Protein AF-A0A7Y3CQZ7-F1 (afdb_monomer_lite)

Foldseek 3Di:
DVVVVVLLVVLVVVLVVVVVCVVVVHDDDFAPVLVSLLVLLLVCLVVLCVVVVHDPDFWEKEWAQGPPRDIDIDIDPPGQWYKYYHSVLSSCLQQVVDQPVVGPIDIGDPNRVVSSHRGYDDD

Structure (mmCIF, N/CA/C/O backbone):
data_AF-A0A7Y3CQZ7-F1
#
_entry.id   AF-A0A7Y3CQZ7-F1
#
loop_
_atom_site.group_PDB
_atom_site.id
_atom_site.type_symbol
_atom_site.label_atom_id
_atom_site.label_alt_id
_atom_site.label_comp_id
_atom_site.label_asym_id
_atom_site.label_entity_id
_atom_site.label_seq_id
_atom_site.pdbx_PDB_ins_code
_atom_site.Cartn_x
_atom_site.Cartn_y
_atom_site.Cartn_z
_atom_site.occupancy
_atom_site.B_iso_or_equiv
_atom_site.auth_seq_id
_atom_site.auth_comp_id
_atom_site.auth_asym_id
_atom_site.auth_atom_id
_atom_site.pdbx_PDB_model_num
ATOM 1 N N . SER A 1 1 ? 14.924 7.281 14.689 1.00 84.81 1 SER A N 1
ATOM 2 C CA . SER A 1 1 ? 15.773 6.143 15.116 1.00 84.81 1 SER A CA 1
ATOM 3 C C . SER A 1 1 ? 16.520 5.580 13.909 1.00 84.81 1 SER A C 1
ATOM 5 O O . SER A 1 1 ? 16.046 5.780 12.794 1.00 84.81 1 SER A O 1
ATOM 7 N N . ALA A 1 2 ? 17.628 4.851 14.104 1.00 89.31 2 ALA A N 1
ATOM 8 C CA . ALA A 1 2 ? 18.365 4.211 13.002 1.00 89.31 2 ALA A CA 1
ATOM 9 C C . ALA A 1 2 ? 17.482 3.264 12.162 1.00 89.31 2 ALA A C 1
ATOM 11 O O . ALA A 1 2 ? 17.540 3.283 10.937 1.00 89.31 2 ALA A O 1
ATOM 12 N N . ARG A 1 3 ? 16.583 2.509 12.811 1.00 86.81 3 ARG A N 1
ATOM 13 C CA . ARG A 1 3 ? 15.623 1.614 12.136 1.00 86.81 3 ARG A CA 1
ATOM 14 C C . ARG A 1 3 ? 14.648 2.368 11.228 1.00 86.81 3 ARG A C 1
ATOM 16 O O . ARG A 1 3 ? 14.401 1.944 10.100 1.00 86.81 3 ARG A O 1
ATOM 23 N N . SER A 1 4 ? 14.118 3.496 11.706 1.00 82.06 4 SER A N 1
ATOM 24 C CA . SER A 1 4 ? 13.219 4.350 10.917 1.00 82.06 4 SER A CA 1
ATOM 25 C C . SER A 1 4 ? 13.940 4.933 9.700 1.00 82.06 4 SER A C 1
ATOM 27 O O . SER A 1 4 ? 13.398 4.904 8.601 1.00 82.06 4 SER A O 1
ATOM 29 N N . PHE A 1 5 ? 15.181 5.398 9.882 1.00 88.56 5 PHE A N 1
ATOM 30 C CA . PHE A 1 5 ? 15.991 5.941 8.791 1.00 88.56 5 PHE A CA 1
ATOM 31 C C . PHE A 1 5 ? 16.312 4.880 7.728 1.00 88.56 5 PHE A C 1
ATOM 33 O O . PHE A 1 5 ? 16.128 5.130 6.541 1.00 88.56 5 PHE A O 1
ATOM 40 N N . ALA A 1 6 ? 16.709 3.673 8.146 1.00 91.88 6 ALA A N 1
ATOM 41 C CA . ALA A 1 6 ? 16.968 2.563 7.230 1.00 91.88 6 ALA A CA 1
ATOM 42 C C . ALA A 1 6 ? 15.722 2.178 6.412 1.00 91.88 6 ALA A C 1
ATOM 44 O O . ALA A 1 6 ? 15.819 1.983 5.204 1.00 91.88 6 ALA A O 1
ATOM 45 N N . SER A 1 7 ? 14.545 2.136 7.047 1.00 89.81 7 SER A N 1
ATOM 46 C CA . SER A 1 7 ? 13.281 1.833 6.355 1.00 89.81 7 SER A CA 1
ATOM 47 C C . SER A 1 7 ? 12.915 2.915 5.334 1.00 89.81 7 SER A C 1
ATOM 49 O O . SER A 1 7 ? 12.477 2.592 4.233 1.00 89.81 7 SER A O 1
ATOM 51 N N . ALA A 1 8 ? 13.144 4.190 5.670 1.00 90.06 8 ALA A N 1
ATOM 52 C CA . ALA A 1 8 ? 12.919 5.304 4.753 1.00 90.06 8 ALA A CA 1
ATOM 53 C C . ALA A 1 8 ? 13.856 5.240 3.535 1.00 90.06 8 ALA A C 1
ATOM 55 O O . ALA A 1 8 ? 13.390 5.333 2.405 1.00 90.06 8 ALA A O 1
ATOM 56 N N . ARG A 1 9 ? 15.160 5.002 3.745 1.00 94.62 9 ARG A N 1
ATOM 57 C CA . ARG A 1 9 ? 16.136 4.870 2.647 1.00 94.62 9 ARG A CA 1
ATOM 58 C C . ARG A 1 9 ? 15.863 3.655 1.761 1.00 94.62 9 ARG A C 1
ATOM 60 O O . ARG A 1 9 ? 16.022 3.754 0.548 1.00 94.62 9 ARG A O 1
ATOM 67 N N . LEU A 1 10 ? 15.428 2.535 2.344 1.00 94.88 10 LEU A N 1
ATOM 68 C CA . LEU A 1 10 ? 14.986 1.362 1.586 1.00 94.88 10 LEU A CA 1
ATOM 69 C C . LEU A 1 10 ? 13.795 1.714 0.688 1.00 94.88 10 LEU A C 1
ATOM 71 O O . LEU A 1 10 ? 13.837 1.426 -0.506 1.00 94.88 10 LEU A O 1
ATOM 75 N N . MET A 1 11 ? 12.766 2.359 1.247 1.00 96.19 11 MET A N 1
ATOM 76 C CA . MET A 1 11 ? 11.583 2.784 0.495 1.00 96.19 11 MET A CA 1
ATOM 77 C C . MET A 1 11 ? 11.950 3.745 -0.644 1.00 96.19 11 MET A C 1
ATOM 79 O O . MET A 1 11 ? 11.526 3.521 -1.772 1.00 96.19 11 MET A O 1
ATOM 83 N N . GLU A 1 12 ? 12.780 4.755 -0.374 1.00 95.94 12 GLU A N 1
ATOM 84 C CA . GLU A 1 12 ? 13.218 5.753 -1.361 1.00 95.94 12 GLU A CA 1
ATOM 85 C C . GLU A 1 12 ? 14.036 5.117 -2.492 1.00 95.94 12 GLU A C 1
ATOM 87 O O . GLU A 1 12 ? 13.783 5.379 -3.666 1.00 95.94 12 GLU A O 1
ATOM 92 N N . THR A 1 13 ? 14.962 4.214 -2.150 1.00 96.50 13 THR A N 1
ATOM 93 C CA . THR A 1 13 ? 15.762 3.477 -3.142 1.00 96.50 13 THR A CA 1
ATOM 94 C C . THR A 1 13 ? 14.870 2.614 -4.029 1.00 96.50 13 THR A C 1
ATOM 96 O O . THR A 1 13 ? 15.042 2.597 -5.245 1.00 96.50 13 THR A O 1
ATOM 99 N N . TRP A 1 14 ? 13.897 1.913 -3.441 1.00 97.19 14 TRP A N 1
ATOM 100 C CA . TRP A 1 14 ? 12.956 1.100 -4.206 1.00 97.19 14 TRP A CA 1
ATOM 101 C C . TRP A 1 14 ? 12.057 1.957 -5.105 1.00 97.19 14 TRP A C 1
ATOM 103 O O . TRP A 1 14 ? 11.918 1.645 -6.285 1.00 97.19 14 TRP A O 1
ATOM 113 N N . ALA A 1 15 ? 11.509 3.061 -4.587 1.00 97.00 15 ALA A N 1
ATOM 114 C CA . ALA A 1 15 ? 10.648 3.961 -5.350 1.00 97.00 15 ALA A CA 1
ATOM 115 C C . ALA A 1 15 ? 11.374 4.546 -6.572 1.00 97.00 15 ALA A C 1
ATOM 117 O O . ALA A 1 15 ? 10.823 4.536 -7.669 1.00 97.00 15 ALA A O 1
ATOM 118 N N . HIS A 1 16 ? 12.627 4.979 -6.414 1.00 96.94 16 HIS A N 1
ATOM 119 C CA . HIS A 1 16 ? 13.443 5.443 -7.540 1.00 96.94 16 HIS A CA 1
ATOM 120 C C . HIS A 1 16 ? 13.902 4.314 -8.469 1.00 96.94 16 HIS A C 1
ATOM 122 O O . HIS A 1 16 ? 14.084 4.534 -9.665 1.00 96.94 16 HIS A O 1
ATOM 128 N N . GLY A 1 17 ? 14.036 3.089 -7.958 1.00 97.12 17 GLY A N 1
ATOM 129 C CA . GLY A 1 17 ? 14.231 1.902 -8.788 1.00 97.12 17 GLY A CA 1
ATOM 130 C C . GLY A 1 17 ? 13.079 1.688 -9.776 1.00 97.12 17 GLY A C 1
ATOM 131 O O . GLY A 1 17 ? 13.333 1.379 -10.938 1.00 97.12 17 GLY A O 1
ATOM 132 N N . LEU A 1 18 ? 11.828 1.922 -9.359 1.00 97.50 18 LEU A N 1
ATOM 133 C CA . LEU A 1 18 ? 10.665 1.871 -10.260 1.00 97.50 18 LEU A CA 1
ATOM 134 C C . LEU A 1 18 ? 10.773 2.907 -11.387 1.00 97.50 18 LEU A C 1
ATOM 136 O O . LEU A 1 18 ? 10.472 2.595 -12.539 1.00 97.50 18 LEU A O 1
ATOM 140 N N . ASP A 1 19 ? 11.235 4.118 -11.064 1.00 97.56 19 ASP A N 1
ATOM 141 C CA . ASP A 1 19 ? 11.445 5.184 -12.048 1.00 97.56 19 ASP A CA 1
ATOM 142 C C . ASP A 1 19 ? 12.490 4.752 -13.102 1.00 97.56 19 ASP A C 1
ATOM 144 O O . ASP A 1 19 ? 12.290 4.951 -14.303 1.00 97.56 19 ASP A O 1
ATOM 148 N N . ALA A 1 20 ? 13.568 4.083 -12.673 1.00 98.06 20 ALA A N 1
ATOM 149 C CA . ALA A 1 20 ? 14.582 3.526 -13.571 1.00 98.06 20 ALA A CA 1
ATOM 150 C C . ALA A 1 20 ? 14.034 2.387 -14.449 1.00 98.06 20 ALA A C 1
ATOM 152 O O . ALA A 1 20 ? 14.255 2.396 -15.661 1.00 98.06 20 ALA A O 1
ATOM 153 N N . HIS A 1 21 ? 13.280 1.446 -13.866 1.00 97.94 21 HIS A N 1
ATOM 154 C CA . HIS A 1 21 ? 12.613 0.362 -14.598 1.00 97.94 21 HIS A CA 1
ATOM 155 C C . HIS A 1 21 ? 11.713 0.907 -15.713 1.00 97.94 21 HIS A C 1
ATOM 157 O O . HIS A 1 21 ? 11.826 0.480 -16.866 1.00 97.94 21 HIS A O 1
ATOM 163 N N . ARG A 1 22 ? 10.903 1.922 -15.387 1.00 96.75 22 ARG A N 1
ATOM 164 C CA . ARG A 1 22 ? 10.032 2.622 -16.335 1.00 96.75 22 ARG A CA 1
ATOM 165 C C . ARG A 1 22 ? 10.817 3.288 -17.463 1.00 96.75 22 ARG A C 1
ATOM 167 O O . ARG A 1 22 ? 10.410 3.188 -18.616 1.00 96.75 22 ARG A O 1
ATOM 174 N N . ALA A 1 23 ? 11.926 3.956 -17.147 1.00 97.94 23 ALA A N 1
ATOM 175 C CA . ALA A 1 23 ? 12.737 4.667 -18.136 1.00 97.94 23 ALA A CA 1
ATOM 176 C C . ALA A 1 23 ? 13.349 3.734 -19.194 1.00 97.94 23 ALA A C 1
ATOM 178 O O . ALA A 1 23 ? 13.491 4.132 -20.348 1.00 97.94 23 ALA A O 1
ATOM 179 N N . VAL A 1 24 ? 13.685 2.497 -18.814 1.00 97.94 24 VAL A N 1
ATOM 180 C CA . VAL A 1 24 ? 14.279 1.499 -19.721 1.00 97.94 24 VAL A CA 1
ATOM 181 C C . VAL A 1 24 ? 13.265 0.489 -20.274 1.00 97.94 24 VAL A C 1
ATOM 183 O O . VAL A 1 24 ? 13.656 -0.423 -20.997 1.00 97.94 24 VAL A O 1
ATOM 186 N N . GLY A 1 25 ? 11.974 0.634 -19.948 1.00 97.06 25 GLY A N 1
ATOM 187 C CA . GLY A 1 25 ? 10.911 -0.263 -20.417 1.00 97.06 25 GLY A CA 1
ATOM 188 C C . GLY A 1 25 ? 11.003 -1.688 -19.863 1.00 97.06 25 GLY A C 1
ATOM 189 O O . GLY A 1 25 ? 10.645 -2.637 -20.555 1.00 97.06 25 GLY A O 1
ATOM 190 N N . SER A 1 26 ? 11.518 -1.848 -18.642 1.00 97.56 26 SER A N 1
ATOM 191 C CA . SER A 1 26 ? 11.601 -3.146 -17.957 1.00 97.56 26 SER A CA 1
ATOM 192 C C . SER A 1 26 ? 10.590 -3.231 -16.819 1.00 97.56 26 SER A C 1
ATOM 194 O O . SER A 1 26 ? 10.327 -2.233 -16.151 1.00 97.56 26 SER A O 1
ATOM 196 N N . GLU A 1 27 ? 10.071 -4.429 -16.561 1.00 95.44 27 GLU A N 1
ATOM 197 C CA . GLU A 1 27 ? 9.130 -4.660 -15.466 1.00 95.44 27 GLU 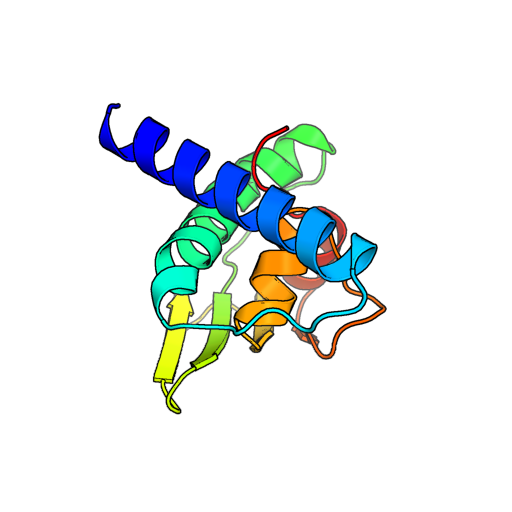A CA 1
ATOM 198 C C . GLU A 1 27 ? 9.873 -4.928 -14.144 1.00 95.44 27 GLU A C 1
ATOM 200 O O . GLU A 1 27 ? 10.775 -5.774 -14.115 1.00 95.44 27 GLU A O 1
ATOM 205 N N . PRO A 1 28 ? 9.533 -4.230 -13.045 1.00 95.62 28 PRO A N 1
ATOM 206 C CA . PRO A 1 28 ? 10.102 -4.510 -11.734 1.00 95.62 28 PRO A CA 1
ATOM 207 C C . PRO A 1 28 ? 9.538 -5.816 -11.157 1.00 95.62 28 PRO A C 1
ATOM 209 O O . PRO A 1 28 ? 8.342 -6.089 -11.241 1.00 95.62 28 PRO A O 1
ATOM 212 N N . GLU A 1 29 ? 10.389 -6.603 -10.500 1.00 95.19 29 GLU A N 1
ATOM 213 C CA . GLU A 1 29 ? 9.958 -7.809 -9.789 1.00 95.19 29 GLU A CA 1
ATOM 214 C C . GLU A 1 29 ? 9.525 -7.481 -8.351 1.00 95.19 29 GLU A C 1
ATOM 216 O O . GLU A 1 29 ? 10.306 -6.980 -7.531 1.00 95.19 29 GLU A O 1
ATOM 221 N N . ASP A 1 30 ? 8.280 -7.818 -8.016 1.00 96.50 30 ASP A N 1
ATOM 222 C CA . ASP A 1 30 ? 7.776 -7.722 -6.650 1.00 96.50 30 ASP A CA 1
ATOM 223 C C . ASP A 1 30 ? 8.254 -8.918 -5.816 1.00 96.50 30 ASP A C 1
ATOM 225 O O . ASP A 1 30 ? 7.956 -10.073 -6.106 1.00 96.50 30 ASP A O 1
ATOM 229 N N . THR A 1 31 ? 8.962 -8.637 -4.719 1.00 96.56 31 THR A N 1
ATOM 230 C CA . THR A 1 31 ? 9.516 -9.665 -3.817 1.00 96.56 31 THR A CA 1
ATOM 231 C C . THR A 1 31 ? 9.002 -9.491 -2.391 1.00 96.56 31 THR A C 1
ATOM 233 O O . THR A 1 31 ? 8.459 -8.443 -2.029 1.00 96.56 31 THR A O 1
ATOM 236 N N . LEU A 1 32 ? 9.231 -10.484 -1.524 1.00 97.12 32 LEU A N 1
ATOM 237 C CA . LEU A 1 32 ? 8.848 -10.413 -0.104 1.00 97.12 32 LEU A CA 1
ATOM 238 C C . LEU A 1 32 ? 9.440 -9.200 0.644 1.00 97.12 32 LEU A C 1
ATOM 240 O O . LEU A 1 32 ? 8.911 -8.789 1.675 1.00 97.12 32 LEU A O 1
ATOM 244 N N . ARG A 1 33 ? 10.496 -8.571 0.108 1.00 95.06 33 ARG A N 1
ATOM 245 C CA . ARG A 1 33 ? 11.118 -7.356 0.667 1.00 95.06 33 ARG A CA 1
ATOM 246 C C . ARG A 1 33 ? 10.177 -6.146 0.692 1.00 95.06 33 ARG A C 1
ATOM 248 O O . ARG A 1 33 ? 10.396 -5.236 1.492 1.00 95.06 33 ARG A O 1
ATOM 255 N N . LEU A 1 34 ? 9.105 -6.159 -0.107 1.00 97.12 34 LEU A N 1
ATOM 256 C CA . LEU A 1 34 ? 8.052 -5.138 -0.073 1.00 97.12 34 LEU A CA 1
ATOM 257 C C . LEU A 1 34 ? 7.340 -5.045 1.278 1.00 97.12 34 LEU A C 1
ATOM 259 O O . LEU A 1 34 ? 6.757 -4.005 1.573 1.00 97.12 34 LEU A O 1
ATOM 263 N N . TYR A 1 35 ? 7.436 -6.070 2.132 1.00 97.38 35 TYR A N 1
ATOM 264 C CA . TYR A 1 35 ? 6.847 -6.051 3.471 1.00 97.38 35 TYR A CA 1
ATOM 265 C C . TYR A 1 35 ? 7.244 -4.799 4.263 1.00 97.38 35 TYR A C 1
ATOM 267 O O . TYR A 1 35 ? 6.413 -4.189 4.936 1.00 97.38 35 TYR A O 1
ATOM 275 N N . HIS A 1 36 ? 8.506 -4.372 4.152 1.00 96.06 36 HIS A N 1
ATOM 276 C CA . HIS A 1 36 ? 9.000 -3.185 4.850 1.00 96.06 36 HIS A CA 1
ATOM 277 C C . HIS A 1 36 ? 8.325 -1.898 4.368 1.00 96.06 36 HIS A C 1
ATOM 279 O O . HIS A 1 36 ? 8.046 -1.014 5.176 1.00 96.06 36 HIS A O 1
ATOM 285 N N . ILE A 1 37 ? 8.030 -1.812 3.071 1.00 97.25 37 ILE A N 1
ATOM 286 C CA . ILE A 1 37 ? 7.375 -0.657 2.454 1.00 97.25 37 ILE A CA 1
ATOM 287 C C . ILE A 1 37 ? 5.884 -0.671 2.785 1.00 97.25 37 ILE A C 1
ATOM 289 O O . ILE A 1 37 ? 5.363 0.342 3.239 1.00 97.25 37 ILE A O 1
ATOM 293 N N . ALA A 1 38 ? 5.222 -1.825 2.676 1.00 97.88 38 ALA A N 1
ATOM 294 C CA . ALA A 1 38 ? 3.821 -1.983 3.061 1.00 97.88 38 ALA A CA 1
ATOM 295 C C . ALA A 1 38 ? 3.598 -1.636 4.544 1.00 97.88 38 ALA A C 1
ATOM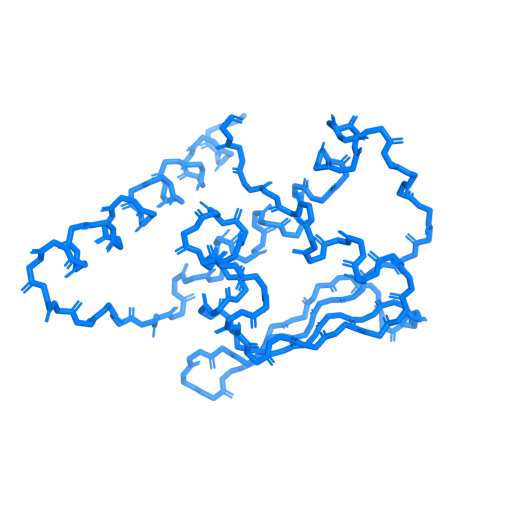 297 O O . ALA A 1 38 ? 2.673 -0.899 4.886 1.00 97.88 38 ALA A O 1
ATOM 298 N N . LYS A 1 39 ? 4.492 -2.093 5.433 1.00 96.81 39 LYS A N 1
ATOM 299 C CA . LYS A 1 39 ? 4.422 -1.759 6.860 1.00 96.81 39 LYS A CA 1
ATOM 300 C C . LYS A 1 39 ? 4.669 -0.273 7.117 1.00 96.81 39 LYS A C 1
ATOM 302 O O . LYS A 1 39 ? 4.011 0.307 7.980 1.00 96.81 39 LYS A O 1
ATOM 307 N N . LEU A 1 40 ? 5.609 0.342 6.395 1.00 96.38 40 LEU A N 1
ATOM 308 C CA . LEU A 1 40 ? 5.860 1.782 6.479 1.00 96.38 40 LEU A CA 1
ATOM 309 C C . LEU A 1 40 ? 4.635 2.587 6.030 1.00 96.38 40 LEU A C 1
ATOM 311 O O . LEU A 1 40 ? 4.249 3.511 6.738 1.00 96.38 40 LEU A O 1
ATOM 315 N N . ALA A 1 41 ? 4.015 2.200 4.915 1.00 97.31 41 ALA A N 1
ATOM 316 C CA . ALA A 1 41 ? 2.815 2.824 4.371 1.00 97.31 41 ALA A CA 1
ATOM 317 C C . ALA A 1 41 ? 1.630 2.746 5.344 1.00 97.31 41 ALA A C 1
ATOM 319 O O . ALA A 1 41 ? 0.995 3.756 5.627 1.00 97.31 41 ALA A O 1
ATOM 320 N N . TYR A 1 42 ? 1.380 1.574 5.939 1.00 97.31 42 TYR A N 1
ATOM 321 C CA . TYR A 1 42 ? 0.371 1.437 6.994 1.00 97.31 42 TYR A CA 1
ATOM 322 C C . TYR A 1 42 ? 0.650 2.390 8.170 1.00 97.31 42 TYR A C 1
ATOM 324 O O . TYR A 1 42 ? -0.230 3.116 8.625 1.00 97.31 42 TYR A O 1
ATOM 332 N N . ASN A 1 43 ? 1.903 2.452 8.630 1.00 95.31 43 ASN A N 1
ATOM 333 C CA . ASN A 1 43 ? 2.285 3.329 9.736 1.00 95.31 43 ASN A CA 1
ATOM 334 C C . ASN A 1 43 ? 2.251 4.832 9.373 1.00 95.31 43 ASN A C 1
ATOM 336 O O . ASN A 1 43 ? 2.247 5.663 10.281 1.00 95.31 43 ASN A O 1
ATOM 340 N N . SER A 1 44 ? 2.257 5.202 8.085 1.00 94.88 44 SER A N 1
ATOM 341 C CA . SER A 1 44 ? 2.227 6.601 7.627 1.00 94.88 44 SER A CA 1
ATOM 342 C C . SER A 1 44 ? 0.817 7.136 7.368 1.00 94.88 44 SER A C 1
ATOM 344 O O . SER A 1 44 ? 0.663 8.322 7.063 1.00 94.88 44 SER A O 1
ATOM 346 N N . LEU A 1 45 ? -0.223 6.313 7.524 1.00 96.12 45 LEU A N 1
ATOM 347 C CA . LEU A 1 45 ? -1.611 6.733 7.337 1.00 96.12 45 LEU A CA 1
ATOM 348 C C . LEU A 1 45 ? -2.016 7.903 8.245 1.00 96.12 45 LEU A C 1
ATOM 350 O O . LEU A 1 45 ? -2.434 8.919 7.692 1.00 96.12 45 LEU A O 1
ATOM 354 N N . PRO A 1 46 ? -1.794 7.881 9.579 1.00 95.00 46 PRO A N 1
ATOM 355 C CA . PRO A 1 46 ? -2.145 9.028 10.423 1.00 95.00 46 PRO A CA 1
ATOM 356 C C . PRO A 1 46 ? -1.477 10.334 9.970 1.00 95.00 46 PRO A C 1
ATOM 358 O O . PRO A 1 46 ? -2.070 11.409 10.036 1.00 95.00 46 PRO A O 1
ATOM 361 N N . TYR A 1 47 ? -0.242 10.246 9.466 1.00 93.69 47 TYR A N 1
ATOM 362 C CA . TYR A 1 47 ? 0.460 11.391 8.892 1.00 93.69 47 TYR A CA 1
ATOM 363 C C . TYR A 1 47 ? -0.177 11.865 7.576 1.00 93.69 47 TYR A C 1
ATOM 365 O O . TYR A 1 47 ? -0.347 13.067 7.385 1.00 93.69 47 TYR A O 1
ATOM 373 N N . SER A 1 48 ? -0.563 10.937 6.696 1.00 96.25 48 SER A N 1
ATOM 374 C CA . SER A 1 48 ? -1.213 11.242 5.413 1.00 96.25 48 SER A CA 1
ATOM 375 C C . SER A 1 48 ? -2.525 12.008 5.614 1.00 96.25 48 SER A C 1
ATOM 377 O O . SER A 1 48 ? -2.728 13.034 4.971 1.00 96.25 48 SER A O 1
ATOM 379 N N . PHE A 1 49 ? -3.360 11.563 6.559 1.00 96.94 49 PHE A N 1
ATOM 380 C CA . PHE A 1 49 ? -4.617 12.225 6.933 1.00 96.94 49 PHE A CA 1
ATOM 381 C C . PHE A 1 49 ? -4.389 13.606 7.540 1.00 96.94 49 PHE A C 1
ATOM 383 O O . PHE A 1 49 ? -4.982 14.593 7.101 1.00 96.94 49 PHE A O 1
ATOM 390 N N . LYS A 1 50 ? -3.445 13.706 8.485 1.00 95.62 50 LYS A N 1
ATOM 391 C CA . LYS A 1 50 ? -3.061 14.990 9.079 1.00 95.62 50 LYS A CA 1
ATOM 392 C C . LYS A 1 50 ? -2.626 16.006 8.019 1.00 95.62 50 LYS A C 1
ATOM 394 O O . LYS A 1 50 ? -2.944 17.184 8.150 1.00 95.62 50 LYS A O 1
ATOM 399 N N . LEU A 1 51 ? -1.890 15.573 6.994 1.00 95.44 51 LEU A N 1
ATOM 400 C CA . LEU A 1 51 ? -1.397 16.458 5.938 1.00 95.44 51 LEU A CA 1
ATOM 401 C C . LEU A 1 51 ? -2.526 17.009 5.053 1.00 95.44 51 LEU A C 1
ATOM 403 O O . LEU A 1 51 ? -2.425 18.140 4.586 1.00 95.44 51 LEU A O 1
ATOM 407 N N . THR A 1 52 ? -3.585 16.233 4.817 1.00 95.19 52 THR A N 1
ATOM 408 C CA . THR A 1 52 ? -4.727 16.646 3.985 1.00 95.19 52 THR A CA 1
ATOM 409 C C . THR A 1 52 ? -5.860 17.296 4.778 1.00 95.19 52 THR A C 1
ATOM 411 O O . THR A 1 52 ? -6.830 17.738 4.171 1.00 95.19 52 THR A O 1
ATOM 414 N N . GLY A 1 53 ? -5.747 17.369 6.109 1.00 95.88 53 GLY A N 1
ATOM 415 C CA . GLY A 1 53 ? -6.806 17.876 6.987 1.00 95.88 53 GLY A CA 1
ATOM 416 C C . GLY A 1 53 ? -8.016 16.942 7.102 1.00 95.88 53 GLY A C 1
ATOM 417 O O . GLY A 1 53 ? -9.056 17.367 7.592 1.00 95.88 53 GLY A O 1
ATOM 418 N N . GLU A 1 54 ? -7.878 15.693 6.651 1.00 95.94 54 GLU A N 1
ATOM 419 C CA . GLU A 1 54 ? -8.926 14.673 6.730 1.00 95.94 54 GLU A CA 1
ATOM 420 C C . GLU A 1 54 ? -8.914 14.045 8.131 1.00 95.94 54 GLU A C 1
ATOM 422 O O . GLU A 1 54 ? -7.852 13.880 8.745 1.00 95.94 54 GLU A O 1
ATOM 427 N N . GLU A 1 55 ? -10.081 13.664 8.641 1.00 93.75 55 GLU A N 1
ATOM 428 C CA . GLU A 1 55 ? -10.183 12.998 9.938 1.00 93.75 55 GLU A CA 1
ATOM 429 C C . GLU A 1 55 ? -9.771 11.523 9.827 1.00 93.75 55 GLU A C 1
ATOM 431 O O . GLU A 1 55 ? -10.259 10.789 8.971 1.00 93.75 55 GLU A O 1
ATOM 436 N N . TYR A 1 56 ? -8.873 11.078 10.709 1.00 94.06 56 TYR A N 1
ATOM 437 C CA . TYR A 1 56 ? -8.531 9.662 10.856 1.00 94.06 56 TYR A CA 1
ATOM 438 C C . TYR A 1 56 ? -9.280 9.083 12.057 1.00 94.06 56 TYR A C 1
ATOM 440 O O . TYR A 1 56 ? -8.723 8.984 13.153 1.00 94.06 56 TYR A O 1
ATOM 448 N N . SER A 1 57 ? -10.561 8.767 11.864 1.00 90.12 57 SER A N 1
ATOM 449 C CA . SER A 1 57 ? -11.431 8.214 12.902 1.00 90.12 57 SER A CA 1
ATOM 450 C C . SER A 1 57 ? -11.809 6.764 12.598 1.00 90.12 57 SER A C 1
ATOM 452 O O . SER A 1 57 ? -12.277 6.428 11.513 1.00 90.12 57 SER A O 1
ATOM 454 N N . GLY A 1 58 ? -11.604 5.896 13.590 1.00 91.31 58 GLY A N 1
ATOM 455 C CA . GLY A 1 58 ? -11.892 4.467 13.500 1.00 91.31 58 GLY A CA 1
ATOM 456 C C . GLY A 1 58 ? -10.688 3.606 13.123 1.00 91.31 58 GLY A C 1
ATOM 457 O O . GLY A 1 58 ? -9.563 4.082 12.956 1.00 91.31 58 GLY A O 1
ATOM 458 N N . ASP A 1 59 ? -10.951 2.308 13.021 1.00 95.75 59 ASP A N 1
ATOM 459 C CA . ASP A 1 59 ? -9.949 1.308 12.688 1.00 95.75 59 ASP A CA 1
ATOM 460 C C . ASP A 1 59 ? -9.917 1.038 11.184 1.00 95.75 59 ASP A C 1
ATOM 462 O O . ASP A 1 59 ? -10.955 0.950 10.522 1.00 95.75 59 ASP A O 1
ATOM 466 N N . LEU A 1 60 ? -8.701 0.884 10.657 1.00 98.00 60 LEU A N 1
ATOM 467 C CA . LEU A 1 60 ? -8.445 0.519 9.271 1.00 98.00 60 LEU A CA 1
ATOM 468 C C . LEU A 1 60 ? -7.644 -0.774 9.218 1.00 98.00 60 LEU A C 1
ATOM 470 O O . LEU A 1 60 ? -6.584 -0.893 9.843 1.00 98.00 60 LEU A O 1
ATOM 474 N N . ARG A 1 61 ? -8.117 -1.702 8.395 1.00 98.44 61 ARG A N 1
ATOM 475 C CA . ARG A 1 61 ? -7.438 -2.948 8.078 1.00 98.44 61 ARG A CA 1
ATOM 476 C C . ARG A 1 61 ? -6.910 -2.939 6.651 1.00 98.44 61 ARG A C 1
ATOM 478 O O . ARG A 1 61 ? -7.546 -2.424 5.738 1.00 98.44 61 ARG A O 1
ATOM 485 N N . ILE A 1 62 ? -5.738 -3.529 6.453 1.00 98.69 62 ILE A N 1
ATOM 486 C CA . ILE A 1 62 ? -5.135 -3.721 5.133 1.00 98.69 62 ILE A CA 1
ATOM 487 C C . ILE A 1 62 ? -4.791 -5.196 4.968 1.00 98.69 62 ILE A C 1
ATOM 489 O O . ILE A 1 62 ? -4.021 -5.731 5.765 1.00 98.69 62 ILE A O 1
ATOM 493 N N . GLU A 1 63 ? -5.318 -5.834 3.926 1.00 98.62 63 GLU A N 1
ATOM 494 C CA . GLU A 1 63 ? -5.066 -7.232 3.580 1.00 98.62 63 GLU A CA 1
ATOM 495 C C . GLU A 1 63 ? -4.423 -7.349 2.195 1.00 98.62 63 GLU A C 1
ATOM 497 O O . GLU A 1 63 ? -5.041 -7.098 1.161 1.00 98.62 63 GLU A O 1
ATOM 502 N N . LEU A 1 64 ? -3.158 -7.758 2.153 1.00 98.75 64 LEU A N 1
ATOM 503 C CA . LEU A 1 64 ? -2.373 -7.782 0.923 1.00 98.75 64 LEU A CA 1
ATOM 504 C C . LEU A 1 64 ? -2.016 -9.209 0.518 1.00 98.75 64 LEU A C 1
ATOM 506 O O . LEU A 1 64 ? -1.457 -9.979 1.306 1.00 98.75 64 LEU A O 1
ATOM 510 N N . LYS A 1 65 ? -2.259 -9.533 -0.754 1.00 98.50 65 LYS A N 1
ATOM 511 C CA . LYS A 1 65 ? -1.670 -10.686 -1.443 1.00 98.50 65 LYS A CA 1
ATOM 512 C C . LYS A 1 65 ? -0.204 -10.359 -1.716 1.00 98.50 65 LYS A C 1
ATOM 514 O O . LYS A 1 65 ? 0.108 -9.485 -2.526 1.00 98.50 65 LYS A O 1
ATOM 519 N N . ALA A 1 66 ? 0.687 -11.025 -0.999 1.00 96.31 66 ALA A N 1
ATOM 520 C CA . ALA A 1 66 ? 2.122 -10.852 -1.138 1.00 96.31 66 ALA A CA 1
ATOM 521 C C . ALA A 1 66 ? 2.701 -11.857 -2.150 1.00 96.31 66 ALA A C 1
ATOM 523 O O . ALA A 1 66 ? 2.053 -12.866 -2.453 1.00 96.31 66 ALA A O 1
ATOM 524 N N . PRO A 1 67 ? 3.923 -11.615 -2.660 1.00 94.62 67 PRO A N 1
ATOM 525 C CA . PRO A 1 67 ? 4.640 -12.589 -3.478 1.00 94.62 67 PRO A CA 1
ATOM 526 C C . PRO A 1 67 ? 4.744 -13.964 -2.801 1.00 94.62 67 PRO A C 1
ATOM 528 O O . PRO A 1 67 ? 4.573 -14.094 -1.587 1.00 94.62 67 PRO A O 1
ATOM 531 N N . GLU A 1 68 ? 5.015 -15.004 -3.593 1.00 92.94 68 GLU A N 1
ATOM 532 C CA . GLU A 1 68 ? 5.152 -16.390 -3.108 1.00 92.94 68 GLU A CA 1
ATOM 533 C C . GLU A 1 68 ? 3.897 -16.924 -2.377 1.00 92.94 68 GLU A C 1
ATOM 535 O O . GLU A 1 68 ? 3.991 -17.702 -1.424 1.00 92.94 68 GLU A O 1
ATOM 540 N N . ASN A 1 69 ? 2.703 -16.499 -2.815 1.00 88.56 69 ASN A N 1
ATOM 541 C CA . ASN A 1 69 ? 1.402 -16.873 -2.235 1.00 88.56 69 ASN A CA 1
ATOM 542 C C . ASN A 1 69 ? 1.268 -16.562 -0.731 1.00 88.56 69 ASN A C 1
ATOM 544 O O . ASN A 1 69 ? 0.475 -17.190 -0.020 1.00 88.56 69 ASN A O 1
ATOM 548 N N . LYS A 1 70 ? 2.039 -15.594 -0.224 1.00 94.56 70 LYS A N 1
ATOM 549 C CA . LYS A 1 70 ? 1.926 -15.115 1.157 1.00 94.56 70 LYS A CA 1
ATOM 550 C C . LYS A 1 70 ? 0.782 -14.106 1.289 1.00 94.56 70 LYS A C 1
ATOM 552 O O . LYS A 1 70 ? 0.285 -13.550 0.311 1.00 94.56 70 LYS A O 1
ATOM 557 N N . ARG A 1 71 ? 0.365 -13.851 2.529 1.00 97.19 71 ARG A N 1
ATOM 558 C CA . ARG A 1 71 ? -0.596 -12.795 2.874 1.00 97.19 71 ARG A CA 1
ATOM 559 C C . ARG A 1 71 ? -0.030 -11.942 3.992 1.00 97.19 71 ARG A C 1
ATOM 561 O O . ARG A 1 71 ? 0.582 -12.483 4.914 1.00 97.19 71 ARG A O 1
ATOM 568 N N . TRP A 1 72 ? -0.244 -10.636 3.909 1.00 98.44 72 TRP A N 1
ATOM 569 C CA . TRP A 1 72 ? 0.109 -9.689 4.962 1.00 98.44 72 TRP A CA 1
ATOM 570 C C . TRP A 1 72 ? -1.135 -8.945 5.408 1.00 98.44 72 TRP A C 1
ATOM 572 O O . TRP A 1 72 ? -1.898 -8.469 4.572 1.00 98.44 72 TRP A O 1
ATOM 582 N N . THR A 1 73 ? -1.317 -8.842 6.719 1.00 98.38 73 THR A N 1
ATOM 583 C CA . THR A 1 73 ? -2.424 -8.111 7.326 1.00 98.38 73 THR A CA 1
ATOM 584 C C . THR A 1 73 ? -1.887 -7.055 8.284 1.00 98.38 73 THR A C 1
ATOM 586 O O . THR A 1 73 ? -0.902 -7.272 8.999 1.00 98.38 73 THR A O 1
ATOM 589 N N . PHE A 1 74 ? -2.516 -5.884 8.277 1.00 98.31 74 PHE A N 1
ATOM 590 C CA . PHE A 1 74 ? -2.233 -4.791 9.202 1.00 98.31 74 PHE A CA 1
ATOM 591 C C . PHE A 1 74 ? -3.548 -4.214 9.723 1.00 98.31 74 PHE A C 1
ATOM 593 O O . PHE A 1 74 ? -4.511 -4.137 8.968 1.00 98.31 74 PHE A O 1
ATOM 600 N N . GLY A 1 75 ? -3.567 -3.781 10.983 1.00 97.88 75 GLY A N 1
ATOM 601 C CA . GLY A 1 75 ? -4.788 -3.326 11.653 1.00 97.88 75 GLY A CA 1
ATOM 602 C C . GLY A 1 75 ? -5.536 -4.459 12.363 1.00 97.88 75 GLY A C 1
ATOM 603 O O . GLY A 1 75 ? -5.113 -5.616 12.279 1.00 97.88 75 GLY A O 1
ATOM 604 N N . PRO A 1 76 ? -6.593 -4.127 13.117 1.00 97.38 76 PRO A N 1
ATOM 605 C CA . PRO A 1 76 ? -7.378 -5.111 13.852 1.00 97.38 76 PRO A CA 1
ATOM 606 C C . PRO A 1 76 ? -8.254 -5.957 12.910 1.00 97.38 76 PRO A C 1
ATOM 608 O O . PRO A 1 76 ? -8.485 -5.595 11.754 1.00 97.38 76 PRO A O 1
ATOM 611 N N . ASP A 1 77 ? -8.677 -7.137 13.372 1.00 96.38 77 ASP A N 1
ATOM 612 C CA . ASP A 1 77 ? -9.455 -8.099 12.571 1.00 96.38 77 ASP A CA 1
ATOM 613 C C . ASP A 1 77 ? -10.940 -7.721 12.443 1.00 96.38 77 ASP A C 1
ATOM 61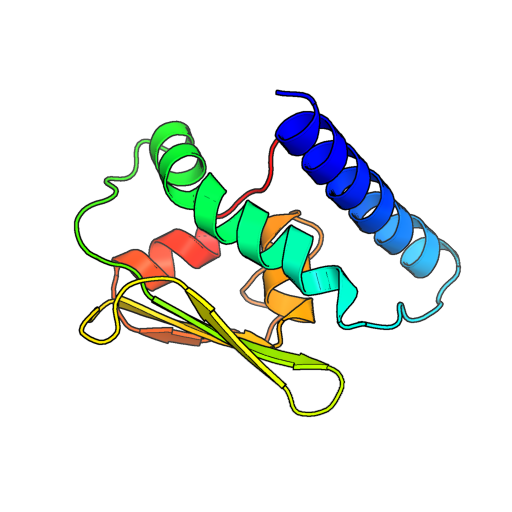5 O O . ASP A 1 77 ? -11.602 -8.168 11.512 1.00 96.38 77 ASP A O 1
ATOM 619 N N . ASP A 1 78 ? -11.453 -6.883 13.343 1.00 95.44 78 ASP A N 1
ATOM 620 C CA . ASP A 1 78 ? -12.841 -6.413 13.405 1.00 95.44 78 ASP A CA 1
ATOM 621 C C . ASP A 1 78 ? -13.048 -5.013 12.797 1.00 95.44 78 ASP A C 1
ATOM 623 O O . ASP A 1 78 ? -14.138 -4.446 12.899 1.00 95.44 78 ASP A O 1
ATOM 627 N N . ALA A 1 79 ? -12.029 -4.456 12.132 1.00 97.19 79 ALA A N 1
ATOM 628 C CA . ALA A 1 79 ? -12.157 -3.185 11.427 1.00 97.19 79 ALA A CA 1
ATOM 629 C C . ALA A 1 79 ? -13.205 -3.281 10.308 1.00 97.19 79 ALA A C 1
ATOM 631 O O . ALA A 1 79 ? -13.156 -4.171 9.461 1.00 97.19 79 ALA A O 1
ATOM 632 N N . THR A 1 80 ? -14.107 -2.305 10.255 1.00 96.19 80 THR A N 1
ATOM 633 C CA . THR A 1 80 ? -15.121 -2.190 9.195 1.00 96.19 80 THR A CA 1
ATOM 634 C C . THR A 1 80 ? -14.620 -1.439 7.964 1.00 96.19 80 THR A C 1
ATOM 636 O O . THR A 1 80 ? -15.274 -1.470 6.925 1.00 96.19 80 THR A O 1
ATOM 639 N N . ASN A 1 81 ? -13.466 -0.770 8.067 1.00 98.38 81 ASN A N 1
ATOM 640 C CA . ASN A 1 81 ? -12.784 -0.164 6.933 1.00 98.38 81 ASN A CA 1
ATOM 641 C C . ASN A 1 81 ? -11.638 -1.078 6.496 1.00 98.38 81 ASN A C 1
ATOM 643 O O . ASN A 1 81 ? -10.713 -1.319 7.278 1.00 98.38 81 ASN A O 1
ATOM 647 N N . VAL A 1 82 ? -11.676 -1.569 5.258 1.00 98.62 82 VAL A N 1
ATOM 648 C CA . VAL A 1 82 ? -10.738 -2.585 4.763 1.00 98.62 82 VAL A CA 1
ATOM 649 C C . VAL A 1 82 ? -10.194 -2.19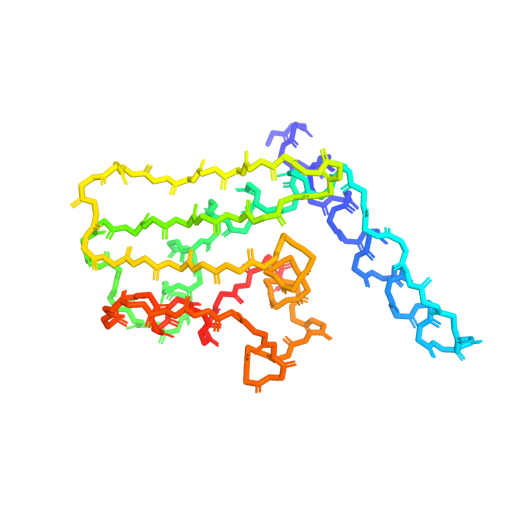5 3.395 1.00 98.62 82 VAL A C 1
ATOM 651 O O . VAL A 1 82 ? -10.950 -1.857 2.491 1.00 98.62 82 VAL A O 1
ATOM 654 N N . ILE A 1 83 ? -8.874 -2.268 3.230 1.00 98.75 83 ILE A N 1
ATOM 655 C CA . ILE A 1 83 ? -8.197 -2.179 1.933 1.00 98.75 83 ILE A CA 1
ATOM 656 C C . ILE A 1 83 ? -7.689 -3.566 1.557 1.00 98.75 83 ILE A C 1
ATOM 658 O O . ILE A 1 83 ? -6.947 -4.171 2.335 1.00 98.75 83 ILE A O 1
ATOM 662 N N . THR A 1 84 ? -8.013 -4.049 0.359 1.00 98.81 84 THR A N 1
ATOM 663 C CA . THR A 1 84 ? -7.503 -5.329 -0.152 1.00 98.81 84 THR A CA 1
ATOM 664 C C . THR A 1 84 ? -6.819 -5.181 -1.511 1.00 98.81 84 THR A C 1
ATOM 666 O O . THR A 1 84 ? -7.037 -4.212 -2.233 1.00 98.81 84 THR A O 1
ATOM 669 N N . GLY A 1 85 ? -5.947 -6.132 -1.859 1.00 98.38 85 GLY A N 1
ATOM 670 C CA . GLY A 1 85 ? -5.348 -6.236 -3.194 1.00 98.38 85 GLY A CA 1
ATOM 671 C C . GLY A 1 85 ? -3.922 -6.778 -3.167 1.00 98.38 85 GLY A C 1
ATOM 672 O O . GLY A 1 85 ? -3.566 -7.551 -2.273 1.00 98.38 85 GLY A O 1
ATOM 673 N N . THR A 1 86 ? -3.094 -6.443 -4.162 1.00 98.44 86 THR A N 1
ATOM 674 C CA . THR A 1 86 ? -1.701 -6.922 -4.195 1.00 98.44 86 THR A CA 1
ATOM 675 C C . THR A 1 86 ? -0.765 -6.016 -3.399 1.00 98.44 86 THR A C 1
ATOM 677 O O . THR A 1 86 ? -0.916 -4.794 -3.355 1.00 98.44 86 THR A O 1
ATOM 680 N N . ALA A 1 87 ? 0.256 -6.612 -2.779 1.00 98.38 87 ALA A N 1
ATOM 681 C CA . ALA A 1 87 ? 1.252 -5.849 -2.035 1.00 98.38 87 ALA A CA 1
ATOM 682 C C . ALA A 1 87 ? 2.039 -4.876 -2.929 1.00 98.38 87 ALA A C 1
ATOM 684 O O . ALA A 1 87 ? 2.396 -3.789 -2.477 1.00 98.38 87 ALA A O 1
ATOM 685 N N . GLY A 1 88 ? 2.288 -5.249 -4.187 1.00 98.00 88 GLY A N 1
ATOM 686 C CA . GLY A 1 88 ? 2.992 -4.419 -5.162 1.00 98.00 88 GLY A CA 1
ATOM 687 C C . GLY A 1 88 ? 2.235 -3.144 -5.507 1.00 98.00 88 GLY A C 1
ATOM 688 O O . GLY A 1 88 ? 2.786 -2.050 -5.377 1.00 98.00 88 GLY A O 1
ATOM 689 N N . GLU A 1 89 ? 0.961 -3.275 -5.886 1.00 98.31 89 GLU A N 1
ATOM 690 C CA . GLU A 1 89 ? 0.084 -2.132 -6.174 1.00 98.31 89 GLU A CA 1
ATOM 691 C C . GLU A 1 89 ? -0.037 -1.213 -4.957 1.00 98.31 89 GLU A C 1
ATOM 693 O O . GLU A 1 89 ? 0.196 -0.011 -5.076 1.00 98.31 89 GLU A O 1
ATOM 698 N N . PHE A 1 90 ? -0.300 -1.775 -3.771 1.00 98.62 90 PHE A N 1
ATOM 699 C CA . PHE A 1 90 ? -0.403 -0.992 -2.539 1.00 98.62 90 PHE A CA 1
ATOM 700 C C . PHE A 1 90 ? 0.878 -0.197 -2.253 1.00 98.62 90 PHE A C 1
ATOM 702 O O . PHE A 1 90 ? 0.817 1.004 -1.985 1.00 98.62 90 PHE A O 1
ATOM 709 N N . CYS A 1 91 ? 2.051 -0.834 -2.363 1.00 98.19 91 CYS A N 1
ATOM 710 C CA . CYS A 1 91 ? 3.327 -0.146 -2.172 1.00 98.19 91 CYS A CA 1
ATOM 711 C C . CYS A 1 91 ? 3.535 0.971 -3.204 1.00 98.19 91 CYS A C 1
ATOM 713 O O . CYS A 1 91 ? 3.951 2.061 -2.818 1.00 98.19 91 CYS A O 1
ATOM 715 N N . ARG A 1 92 ? 3.237 0.727 -4.490 1.00 98.06 92 ARG A N 1
ATOM 716 C CA . ARG A 1 92 ? 3.392 1.717 -5.575 1.00 98.06 92 ARG A CA 1
ATOM 717 C C . ARG A 1 92 ? 2.478 2.928 -5.393 1.00 98.06 92 ARG A C 1
ATOM 719 O O . ARG A 1 92 ? 2.933 4.056 -5.592 1.00 98.06 92 ARG A O 1
ATOM 726 N N . VAL A 1 93 ? 1.239 2.707 -4.954 1.00 98.31 93 VAL A N 1
ATOM 727 C CA . VAL A 1 93 ? 0.301 3.781 -4.595 1.00 98.31 93 VAL A CA 1
ATOM 728 C C . VAL A 1 93 ? 0.822 4.566 -3.396 1.00 98.31 93 VAL A C 1
ATOM 730 O O . VAL A 1 93 ? 0.924 5.789 -3.463 1.00 98.31 93 VAL A O 1
ATOM 733 N N . ALA A 1 94 ? 1.256 3.880 -2.337 1.00 98.00 94 ALA A N 1
ATOM 734 C CA . ALA A 1 94 ? 1.770 4.532 -1.137 1.00 98.00 94 ALA A CA 1
ATOM 735 C C . ALA A 1 94 ? 3.030 5.373 -1.395 1.00 98.00 94 ALA A C 1
ATOM 737 O O . ALA A 1 94 ? 3.220 6.397 -0.749 1.00 98.00 94 ALA A O 1
ATOM 738 N N . VAL A 1 95 ? 3.895 5.001 -2.339 1.00 96.88 95 VAL A N 1
ATOM 739 C CA . VAL A 1 95 ? 5.048 5.839 -2.726 1.00 96.88 95 VAL A CA 1
ATOM 740 C C . VAL A 1 95 ? 4.723 6.832 -3.849 1.00 96.88 95 VAL A C 1
ATOM 742 O O . VAL A 1 95 ? 5.634 7.470 -4.368 1.00 96.88 95 VAL A O 1
ATOM 745 N N . GLN A 1 96 ? 3.454 6.990 -4.232 1.00 96.12 96 GLN A N 1
ATOM 746 C CA . GLN A 1 96 ? 2.983 7.893 -5.292 1.00 96.12 96 GLN A CA 1
ATOM 747 C C . GLN A 1 96 ? 3.586 7.630 -6.685 1.00 96.12 96 GLN A C 1
ATOM 749 O O . GLN A 1 96 ? 3.776 8.557 -7.474 1.00 96.12 96 GLN A O 1
ATOM 754 N N . ARG A 1 97 ? 3.907 6.371 -7.006 1.00 96.56 97 ARG A N 1
ATOM 755 C CA . ARG A 1 97 ? 4.349 5.953 -8.356 1.00 96.56 97 ARG A CA 1
ATOM 756 C C . ARG A 1 97 ? 3.240 5.278 -9.160 1.00 96.56 97 ARG A C 1
ATOM 758 O O . ARG A 1 97 ? 3.423 5.033 -10.346 1.00 96.56 97 ARG A O 1
ATOM 765 N N . GLU A 1 98 ? 2.091 5.041 -8.534 1.00 96.69 98 GLU A N 1
ATOM 766 C CA . GLU A 1 98 ? 0.858 4.628 -9.198 1.00 96.69 98 GLU A CA 1
ATOM 767 C C . GLU A 1 98 ? -0.348 5.326 -8.555 1.00 96.69 98 GLU A C 1
ATOM 769 O O . GLU A 1 98 ? -0.301 5.722 -7.388 1.00 96.69 98 GLU A O 1
ATOM 774 N N . LYS A 1 99 ? -1.431 5.504 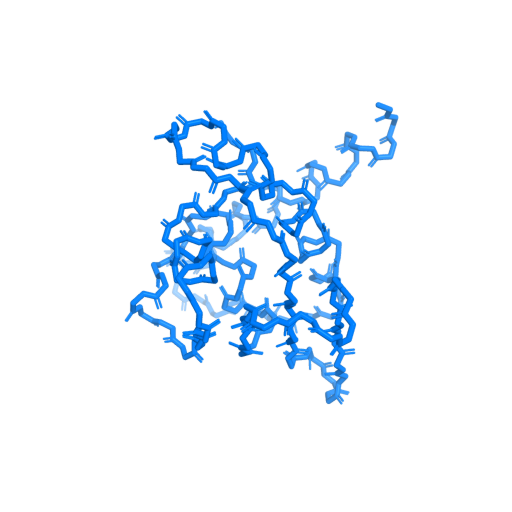-9.312 1.00 96.00 99 LYS A N 1
ATOM 775 C CA . LYS A 1 99 ? -2.714 5.987 -8.789 1.00 96.00 99 LYS A CA 1
ATOM 776 C C . LYS A 1 99 ? -3.571 4.796 -8.386 1.00 96.00 99 LYS A C 1
ATOM 778 O O . LYS A 1 99 ? -3.689 3.855 -9.158 1.00 96.00 99 LYS A O 1
ATOM 783 N N . ALA A 1 100 ? -4.267 4.881 -7.253 1.00 96.50 100 ALA A N 1
ATOM 784 C CA . ALA A 1 100 ? -5.185 3.823 -6.817 1.00 96.50 100 ALA A CA 1
ATOM 785 C C . ALA A 1 100 ? -6.208 3.431 -7.906 1.00 96.50 100 ALA A C 1
ATOM 787 O O . ALA A 1 100 ? -6.462 2.250 -8.111 1.00 96.50 100 ALA A O 1
ATOM 788 N N . ALA A 1 101 ? -6.708 4.404 -8.678 1.00 96.19 101 ALA A N 1
ATOM 789 C CA . ALA A 1 101 ? -7.650 4.176 -9.780 1.00 96.19 101 ALA A CA 1
ATOM 790 C C . ALA A 1 101 ? -7.101 3.325 -10.947 1.00 96.19 101 ALA A C 1
ATOM 792 O O . ALA A 1 101 ? -7.880 2.868 -11.777 1.00 96.19 101 ALA A O 1
ATOM 793 N N . ASN A 1 102 ? -5.783 3.124 -11.024 1.00 97.31 102 ASN A N 1
ATOM 794 C CA . ASN A 1 102 ? -5.121 2.298 -12.037 1.00 97.31 102 ASN A CA 1
ATOM 795 C C . ASN A 1 102 ? -4.735 0.909 -11.499 1.00 97.31 102 ASN A C 1
ATOM 797 O O . ASN A 1 102 ? -3.974 0.188 -12.139 1.00 97.31 102 ASN A O 1
ATOM 801 N N . THR A 1 103 ? -5.200 0.555 -10.301 1.00 98.06 103 THR A N 1
ATOM 802 C CA . THR A 1 103 ? -4.865 -0.702 -9.624 1.00 98.06 103 THR A CA 1
ATOM 803 C C . THR A 1 103 ? -6.120 -1.510 -9.342 1.00 98.06 103 THR A C 1
ATOM 805 O O . THR A 1 103 ? -7.228 -0.981 -9.388 1.00 98.06 103 THR A O 1
ATOM 808 N N . ASN A 1 104 ? -5.939 -2.775 -8.977 1.00 98.00 104 ASN A N 1
ATOM 809 C CA . ASN A 1 104 ? -7.014 -3.633 -8.480 1.00 98.00 104 ASN A CA 1
ATOM 810 C C . ASN A 1 104 ? -7.141 -3.571 -6.947 1.00 98.00 104 ASN A C 1
ATOM 812 O O . ASN A 1 104 ? -7.547 -4.549 -6.320 1.00 98.00 104 ASN A O 1
ATOM 816 N N . LEU A 1 105 ? -6.721 -2.460 -6.330 1.00 98.62 105 LEU A N 1
ATOM 817 C CA . LEU A 1 105 ? -6.928 -2.237 -4.904 1.00 98.62 105 LEU A CA 1
ATOM 818 C C . LEU A 1 105 ? -8.401 -1.918 -4.653 1.00 98.62 105 LEU A C 1
ATOM 820 O O . LEU A 1 105 ? -8.969 -1.021 -5.277 1.00 98.62 105 LEU A O 1
ATOM 824 N N . GLU A 1 106 ? -8.993 -2.616 -3.696 1.00 98.62 106 GLU A N 1
ATOM 825 C CA . GLU A 1 106 ? -10.374 -2.415 -3.272 1.00 98.62 106 GLU A CA 1
ATOM 826 C C . GLU A 1 106 ? -10.392 -1.761 -1.892 1.00 98.62 106 GLU A C 1
ATOM 828 O O . GLU A 1 106 ? -9.526 -2.030 -1.056 1.00 98.62 106 GLU A O 1
ATOM 833 N N . ALA A 1 107 ? -11.369 -0.887 -1.658 1.00 98.38 107 ALA A N 1
ATOM 834 C CA . ALA A 1 107 ? -11.570 -0.220 -0.379 1.00 98.38 107 ALA A CA 1
ATOM 835 C C . ALA A 1 107 ? -13.040 -0.280 0.039 1.00 98.38 107 ALA A C 1
ATOM 837 O O . ALA A 1 107 ? -13.912 0.317 -0.598 1.00 98.38 107 ALA A O 1
ATOM 838 N N . GLU A 1 108 ? -13.291 -0.958 1.150 1.00 98.31 108 GLU A N 1
ATOM 839 C CA . GLU A 1 108 ? -14.585 -1.028 1.815 1.00 98.31 108 GLU A CA 1
ATOM 840 C C . GLU A 1 108 ? -14.595 -0.050 2.995 1.00 98.31 108 GLU A C 1
ATOM 842 O O . GLU A 1 108 ? -13.690 -0.074 3.827 1.00 98.31 108 GLU A O 1
ATOM 847 N N . GLY A 1 109 ? -15.601 0.827 3.059 1.00 97.44 109 GLY A N 1
ATOM 848 C CA . GLY A 1 109 ? -15.716 1.878 4.079 1.00 97.44 109 GLY A CA 1
ATOM 849 C C . GLY A 1 109 ? -15.073 3.220 3.693 1.00 97.44 109 GLY A C 1
ATOM 850 O O . GLY A 1 109 ? -14.111 3.291 2.924 1.00 97.44 109 GLY A O 1
ATOM 851 N N . GLU A 1 110 ? -15.622 4.318 4.221 1.00 96.69 110 GLU A N 1
ATOM 852 C CA . GLU A 1 110 ? -15.225 5.691 3.859 1.00 96.69 110 GLU A CA 1
ATOM 853 C C . GLU A 1 110 ? -13.776 6.016 4.254 1.00 96.69 110 GLU A C 1
ATOM 855 O O . GLU A 1 110 ? -13.053 6.674 3.493 1.00 96.69 110 GLU A O 1
ATOM 860 N N . LEU A 1 111 ? -13.313 5.508 5.403 1.00 97.88 111 LEU A N 1
AT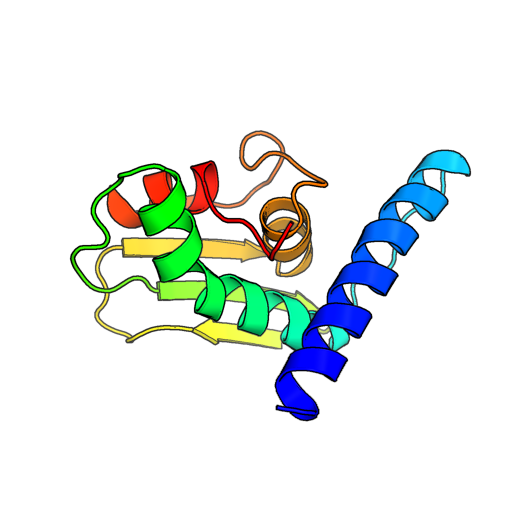OM 861 C CA . LEU A 1 111 ? -11.931 5.699 5.847 1.00 97.88 111 LEU A CA 1
ATOM 862 C C . LEU A 1 111 ? -10.960 4.981 4.905 1.00 97.88 111 LEU A C 1
ATOM 864 O O . LEU A 1 111 ? -9.920 5.543 4.570 1.00 97.88 111 LEU A O 1
ATOM 868 N N . ALA A 1 112 ? -11.299 3.774 4.435 1.00 98.25 112 ALA A N 1
ATOM 869 C CA . ALA A 1 112 ? -10.464 3.013 3.504 1.00 98.25 112 ALA A CA 1
ATOM 870 C C . ALA A 1 112 ? -10.362 3.695 2.134 1.00 98.25 112 ALA A C 1
ATOM 872 O O . ALA A 1 112 ? -9.269 3.809 1.573 1.00 98.25 112 ALA A O 1
ATOM 873 N N . GLN A 1 113 ? -11.485 4.203 1.616 1.00 97.50 113 GLN A N 1
ATOM 874 C CA . GLN A 1 113 ? -11.517 4.941 0.349 1.00 97.50 113 GLN A CA 1
ATOM 875 C C . GLN A 1 113 ? -10.691 6.226 0.439 1.00 97.50 113 GLN A C 1
ATOM 877 O O . GLN A 1 113 ? -9.883 6.529 -0.445 1.00 97.50 113 GLN A O 1
ATOM 882 N N . THR A 1 114 ? -10.844 6.959 1.544 1.00 97.62 114 THR A N 1
ATOM 883 C CA . THR A 1 114 ? -10.049 8.158 1.820 1.00 97.62 114 THR A CA 1
ATOM 884 C C . THR A 1 114 ? -8.572 7.808 1.939 1.00 97.62 114 THR A C 1
ATOM 886 O O . THR A 1 114 ? -7.746 8.436 1.277 1.00 97.62 114 THR A O 1
ATOM 889 N N . ALA A 1 115 ? -8.240 6.757 2.692 1.00 97.88 115 ALA A N 1
ATOM 890 C CA . ALA A 1 115 ? -6.879 6.276 2.873 1.00 97.88 115 ALA A CA 1
ATOM 891 C C . ALA A 1 115 ? -6.200 5.963 1.534 1.00 97.88 115 ALA A C 1
ATOM 893 O O . ALA A 1 115 ? -5.139 6.525 1.274 1.00 97.88 115 ALA A O 1
ATOM 894 N N . LEU A 1 116 ? -6.806 5.164 0.645 1.00 97.38 116 LEU A N 1
ATOM 895 C CA . LEU A 1 116 ? -6.215 4.865 -0.671 1.00 97.38 116 LEU A CA 1
ATOM 896 C C . LEU A 1 116 ? -5.977 6.113 -1.529 1.00 97.38 116 LEU A C 1
ATOM 898 O O . LEU A 1 116 ? -5.010 6.161 -2.289 1.00 97.38 116 LEU A O 1
ATOM 902 N N . ARG A 1 117 ? -6.838 7.128 -1.414 1.00 96.12 117 ARG A N 1
ATOM 903 C CA . ARG A 1 117 ? -6.711 8.375 -2.177 1.00 96.12 117 ARG A CA 1
ATOM 904 C C . ARG A 1 117 ? -5.540 9.235 -1.708 1.00 96.12 117 ARG A C 1
ATOM 906 O O . ARG A 1 117 ? -4.933 9.923 -2.528 1.00 96.12 117 ARG A O 1
ATOM 913 N N . ILE A 1 118 ? -5.256 9.250 -0.407 1.00 96.50 118 ILE A N 1
ATOM 914 C CA . ILE A 1 118 ? -4.314 10.214 0.183 1.00 96.50 118 ILE A CA 1
ATOM 915 C C . ILE A 1 118 ? -3.013 9.596 0.684 1.00 96.50 118 ILE A C 1
ATOM 917 O O . ILE A 1 118 ? -2.079 10.361 0.968 1.00 96.50 118 ILE A O 1
ATOM 921 N N . ILE A 1 119 ? -2.962 8.263 0.813 1.00 97.31 119 ILE A N 1
ATOM 922 C CA . ILE A 1 119 ? -1.834 7.537 1.391 1.00 97.31 119 ILE A CA 1
ATOM 923 C C . ILE A 1 119 ? -0.533 7.960 0.727 1.00 97.31 119 ILE A C 1
ATOM 925 O O . ILE A 1 119 ? -0.406 8.027 -0.496 1.00 97.31 119 ILE A O 1
ATOM 929 N N . ARG A 1 120 ? 0.444 8.269 1.574 1.00 96.25 120 ARG A N 1
ATOM 930 C CA . ARG A 1 120 ? 1.789 8.598 1.139 1.00 96.25 120 ARG A CA 1
ATOM 931 C C . ARG A 1 120 ? 2.824 8.156 2.159 1.00 96.25 120 ARG A C 1
ATOM 933 O O . ARG A 1 120 ? 2.700 8.396 3.362 1.00 96.25 120 ARG A O 1
ATOM 940 N N . CYS A 1 121 ? 3.876 7.535 1.659 1.00 88.81 121 CYS A N 1
ATOM 941 C CA . CYS A 1 121 ? 5.156 7.424 2.329 1.00 88.81 121 CYS A CA 1
ATOM 942 C C . CYS A 1 121 ? 5.903 8.741 2.097 1.00 88.81 121 CYS A C 1
ATOM 944 O O . CYS A 1 121 ? 5.917 9.237 0.976 1.00 88.81 121 CYS A O 1
ATOM 946 N N . TYR A 1 122 ? 6.459 9.309 3.169 1.00 70.25 122 TYR A N 1
ATOM 947 C CA . TYR A 1 122 ? 7.150 10.605 3.221 1.00 70.25 122 TYR A CA 1
ATOM 948 C C . TYR A 1 122 ? 7.759 11.107 1.898 1.00 70.25 122 TYR A C 1
ATOM 950 O O . TYR A 1 122 ? 8.692 10.488 1.383 1.00 70.25 122 TYR A O 1
ATOM 958 N N . ILE A 1 123 ? 7.281 12.281 1.463 1.00 54.16 123 ILE A N 1
ATOM 959 C CA . ILE A 1 123 ? 8.029 13.361 0.798 1.00 54.16 123 ILE A CA 1
ATOM 960 C C . ILE A 1 123 ? 7.497 14.673 1.378 1.00 54.16 123 ILE A C 1
ATOM 962 O O . ILE A 1 123 ? 6.251 14.794 1.455 1.00 54.16 123 ILE A O 1
#

Sequence (123 aa):
SARSFASARLMETWAHGLDAHRAVGSEPEDTLRLYHIAKLAYNSLPYSFKLTGEEYSGDLRIELKAPENKRWTFGPDDATNVITGTAGEFCRVAVQREKAANTNLEAEGELAQTALRIIRCYI

pLDDT: mean 95.57, std 5.28, range [54.16, 98.81]

Radius of gyration: 13.97 Å; chains: 1; bounding box: 34×35×36 Å

Secondary structure (DSSP, 8-state):
-HHHHHHHHHHHHHHHHHHHHHHTT-PPPP-GGGHHHHHHHHHHHHHHHHHHT----S-EEEEEE-STT-EEEES-TT-SEEEEEEHHHHHHHHTTSS-GGGS--EEESHHHHHHHHH-----